Protein AF-A0A352DXT5-F1 (afdb_monomer_lite)

Sequence (113 aa):
ECGTHDAAYLAHEFLNDNWTALPFADVAAGFISAGLEYVGSLPLVNNLPIFWPGPHLFRFLPQGDRVAVETRCDMLVNQSFRWDVYAKQPRRLRDVTERLALTGGMGVRLAES

Secondary structure (DSSP, 8-state):
--SSS-HHHHHHHHS-TT-----HHHHHHHHHHTT-EEEEEESGGGG-GGGSS-GGGGGGSPSS-HHHHHHHHHHHHT----EEEEESS-----SHHHHHHHGGG----PPP-

Foldseek 3Di:
DPDPDDPVVCCVQPVDPPDDQDQQLRVQVVQVVVQKHWDAWPPPCRRPLCPADPNVCCVVADPDDPSSRVSVSCVVRVPDDIGTDIDHPDDDDDDPVSVVVVCPPPDDDDPDD

Radius of gyration: 17.63 Å; chains: 1; bounding box: 41×38×36 Å

Structure (mmCIF, N/CA/C/O backbone):
data_AF-A0A352DXT5-F1
#
_entry.id   AF-A0A352DXT5-F1
#
loop_
_atom_site.group_PDB
_atom_site.id
_atom_site.type_symbol
_atom_site.label_atom_id
_atom_site.label_alt_id
_atom_site.label_comp_id
_atom_site.label_asym_id
_atom_site.label_entity_id
_atom_site.label_seq_id
_atom_site.pdbx_PDB_ins_code
_atom_site.Cartn_x
_atom_site.Cartn_y
_atom_site.Cartn_z
_atom_site.occupancy
_atom_site.B_iso_or_equiv
_atom_site.auth_seq_id
_atom_site.auth_comp_id
_atom_site.auth_asym_id
_atom_site.auth_atom_id
_atom_site.pdbx_PDB_model_num
ATOM 1 N N . GLU A 1 1 ? 22.130 -0.877 -11.655 1.00 41.03 1 GLU A N 1
ATOM 2 C CA . GLU A 1 1 ? 22.718 -1.339 -10.383 1.00 41.03 1 GLU A CA 1
ATOM 3 C C . GLU A 1 1 ? 23.127 -2.799 -10.533 1.00 41.03 1 GLU A C 1
ATOM 5 O O . GLU A 1 1 ? 22.312 -3.688 -10.367 1.00 41.03 1 GLU A O 1
ATOM 10 N N . CYS A 1 2 ? 24.355 -3.068 -10.969 1.00 44.78 2 CYS A N 1
ATOM 11 C CA . CYS A 1 2 ? 24.868 -4.433 -11.085 1.00 44.78 2 CYS A CA 1
ATOM 12 C C . CYS A 1 2 ? 26.236 -4.435 -10.407 1.00 44.78 2 CYS A C 1
ATOM 14 O O . CYS A 1 2 ? 27.214 -4.006 -11.013 1.00 44.78 2 CYS A O 1
ATOM 16 N N . GLY A 1 3 ? 26.282 -4.803 -9.124 1.00 55.19 3 GLY A N 1
ATOM 17 C CA . GLY A 1 3 ? 27.557 -4.915 -8.408 1.00 55.19 3 GLY A CA 1
ATOM 18 C C . GLY A 1 3 ? 27.513 -5.050 -6.883 1.00 55.19 3 GLY A C 1
ATOM 19 O O . GLY A 1 3 ? 28.545 -5.363 -6.308 1.00 55.19 3 GLY A O 1
ATOM 20 N N . THR A 1 4 ? 26.379 -4.830 -6.210 1.00 70.12 4 THR A N 1
ATOM 21 C CA . THR A 1 4 ? 26.339 -4.720 -4.732 1.00 70.12 4 THR A CA 1
ATOM 22 C C . THR A 1 4 ? 25.527 -5.790 -4.001 1.00 70.12 4 THR A C 1
ATOM 24 O O . THR A 1 4 ? 25.460 -5.748 -2.777 1.00 70.12 4 THR A O 1
ATOM 27 N N . HIS A 1 5 ? 24.919 -6.746 -4.703 1.00 77.81 5 HIS A N 1
ATOM 28 C CA . HIS A 1 5 ? 24.091 -7.778 -4.073 1.00 77.81 5 HIS A CA 1
ATOM 29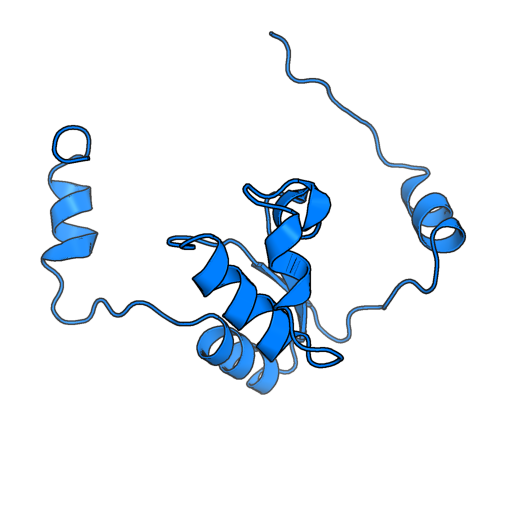 C C . HIS A 1 5 ? 24.855 -9.097 -3.929 1.00 77.81 5 HIS A C 1
ATOM 31 O O . HIS A 1 5 ? 25.572 -9.502 -4.843 1.00 77.81 5 HIS A O 1
ATOM 37 N N . ASP A 1 6 ? 24.690 -9.760 -2.783 1.00 87.75 6 ASP A N 1
ATOM 38 C CA . ASP A 1 6 ? 25.287 -11.069 -2.515 1.00 87.75 6 ASP A CA 1
ATOM 39 C C . ASP A 1 6 ? 24.741 -12.136 -3.479 1.00 87.75 6 ASP A C 1
ATOM 41 O O . ASP A 1 6 ? 23.574 -12.108 -3.883 1.00 87.75 6 ASP A O 1
ATOM 45 N N . ALA A 1 7 ? 25.582 -13.108 -3.820 1.00 86.75 7 ALA A N 1
ATOM 46 C CA . ALA A 1 7 ? 25.249 -14.211 -4.708 1.00 86.75 7 ALA A CA 1
ATOM 47 C C . ALA A 1 7 ? 24.041 -15.017 -4.204 1.00 86.75 7 ALA A C 1
ATOM 49 O O . ALA A 1 7 ? 23.232 -15.461 -5.017 1.00 86.75 7 ALA A O 1
ATOM 50 N N . ALA A 1 8 ? 23.874 -15.163 -2.884 1.00 85.44 8 ALA A N 1
ATOM 51 C CA . ALA A 1 8 ? 22.708 -15.832 -2.308 1.00 85.44 8 ALA A CA 1
ATOM 52 C C . ALA A 1 8 ? 21.396 -15.078 -2.596 1.00 85.44 8 ALA A C 1
ATOM 54 O O . ALA A 1 8 ? 20.392 -15.701 -2.940 1.00 85.44 8 ALA A O 1
ATOM 55 N N . TYR A 1 9 ? 21.410 -13.742 -2.517 1.00 82.31 9 TYR A N 1
ATOM 56 C CA . TYR A 1 9 ? 20.252 -12.909 -2.855 1.00 82.31 9 TYR A CA 1
ATOM 57 C C . TYR A 1 9 ? 19.938 -12.979 -4.351 1.00 82.31 9 TYR A C 1
ATOM 59 O O . TYR A 1 9 ? 18.789 -13.177 -4.736 1.00 82.31 9 TYR A O 1
ATOM 67 N N . LEU A 1 10 ? 20.968 -12.900 -5.199 1.00 84.62 10 LEU A N 1
ATOM 68 C CA . LEU A 1 10 ? 20.792 -13.021 -6.646 1.00 84.62 10 LEU A CA 1
ATOM 69 C C . LEU A 1 10 ? 20.234 -14.393 -7.044 1.00 84.62 10 LEU A C 1
ATOM 71 O O . LEU A 1 10 ? 19.373 -14.467 -7.914 1.00 84.62 10 LEU A O 1
ATOM 75 N N . ALA A 1 11 ? 20.679 -15.472 -6.397 1.00 84.50 11 ALA A N 1
ATOM 76 C CA . ALA A 1 11 ? 20.116 -16.796 -6.625 1.00 84.50 11 ALA A CA 1
ATOM 77 C C . ALA A 1 11 ? 18.651 -16.885 -6.168 1.00 84.50 11 ALA A C 1
ATOM 79 O O . ALA A 1 11 ? 17.824 -17.445 -6.885 1.00 84.50 11 ALA A O 1
ATOM 80 N N . HIS A 1 12 ? 18.316 -16.301 -5.012 1.00 78.06 12 HIS A N 1
ATOM 81 C CA . HIS A 1 12 ? 16.941 -16.264 -4.515 1.00 78.06 12 HIS A CA 1
ATOM 82 C C . HIS A 1 12 ? 15.991 -15.495 -5.447 1.00 78.06 12 HIS A C 1
ATOM 84 O O . HIS A 1 12 ? 14.873 -15.954 -5.673 1.00 78.06 12 HIS A O 1
ATOM 90 N N . GLU A 1 13 ? 16.432 -14.368 -6.007 1.00 76.81 13 GLU A N 1
ATOM 91 C CA . GLU A 1 13 ? 15.584 -13.549 -6.883 1.00 76.81 13 GLU A CA 1
ATOM 92 C C . GLU A 1 13 ? 15.538 -14.044 -8.331 1.00 76.81 13 GLU A C 1
ATOM 94 O O . GLU A 1 13 ? 14.481 -14.027 -8.954 1.00 76.81 13 GLU A O 1
ATOM 99 N N . PHE A 1 14 ? 16.666 -14.493 -8.892 1.00 79.81 14 PHE A N 1
ATOM 100 C CA . PHE A 1 14 ? 16.779 -14.723 -10.339 1.00 79.81 14 PHE A CA 1
ATOM 101 C C . PHE A 1 14 ? 16.940 -16.190 -10.750 1.00 79.81 14 PHE A C 1
ATOM 103 O O . PHE A 1 14 ? 16.844 -16.483 -11.940 1.00 79.81 14 PHE A O 1
ATOM 110 N N . LEU A 1 15 ? 17.201 -17.113 -9.815 1.00 81.12 15 LEU A N 1
ATOM 111 C CA . LEU A 1 15 ? 17.460 -18.531 -10.120 1.00 81.12 15 LEU A CA 1
ATOM 112 C C . LEU A 1 15 ? 16.402 -19.486 -9.538 1.00 81.12 15 LEU A C 1
ATOM 114 O O . LEU A 1 15 ? 16.638 -20.691 -9.472 1.00 81.12 15 LEU A O 1
ATOM 118 N N . ASN A 1 16 ? 15.238 -18.967 -9.135 1.00 77.69 16 ASN A N 1
ATOM 119 C CA . ASN A 1 16 ? 14.093 -19.768 -8.702 1.00 77.69 16 ASN A CA 1
ATOM 120 C C . ASN A 1 16 ? 13.030 -19.857 -9.809 1.00 77.69 16 ASN A C 1
ATOM 122 O O . ASN A 1 16 ? 12.500 -18.836 -10.238 1.00 77.69 16 ASN A O 1
ATOM 126 N N . ASP A 1 17 ? 12.645 -21.081 -10.190 1.00 77.75 17 ASP A N 1
ATOM 127 C CA . ASP A 1 17 ? 11.643 -21.355 -11.242 1.00 77.75 17 ASP A CA 1
ATOM 128 C C . ASP A 1 17 ? 10.250 -20.763 -10.960 1.00 77.75 17 ASP A C 1
ATOM 130 O O . ASP A 1 17 ? 9.456 -20.574 -11.877 1.00 77.75 17 ASP A O 1
ATOM 134 N N . ASN A 1 18 ? 9.937 -20.480 -9.693 1.00 75.88 18 ASN A N 1
ATOM 135 C CA . ASN A 1 18 ? 8.601 -20.074 -9.251 1.00 75.88 18 ASN A CA 1
ATOM 136 C C . ASN A 1 18 ? 8.549 -18.649 -8.689 1.00 75.88 18 ASN A C 1
ATOM 138 O O . ASN A 1 18 ? 7.578 -18.296 -8.017 1.00 75.88 18 ASN A O 1
ATOM 142 N N . TRP A 1 19 ? 9.580 -17.828 -8.910 1.00 74.50 19 TRP A 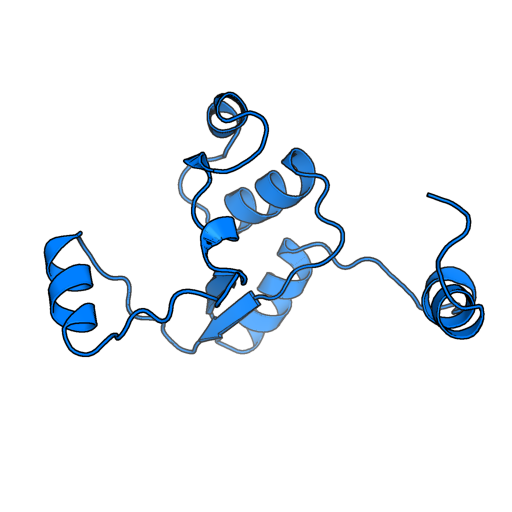N 1
ATOM 143 C CA . TRP A 1 19 ? 9.484 -16.427 -8.515 1.00 74.50 19 TRP A CA 1
ATOM 144 C C . TRP A 1 19 ? 8.559 -15.680 -9.479 1.00 74.50 19 TRP A C 1
ATOM 146 O O . TRP A 1 19 ? 8.725 -15.723 -10.696 1.00 74.50 19 TRP A O 1
ATOM 156 N N . THR A 1 20 ? 7.542 -15.014 -8.942 1.00 79.38 20 THR A N 1
ATOM 157 C CA . THR A 1 20 ? 6.619 -14.185 -9.721 1.00 79.38 20 THR A CA 1
ATOM 158 C C . THR A 1 20 ? 6.382 -12.892 -8.963 1.00 79.38 20 THR A C 1
ATOM 160 O O . THR A 1 20 ? 5.973 -12.918 -7.803 1.00 79.38 20 THR A O 1
ATOM 163 N N . ALA A 1 21 ? 6.622 -11.759 -9.623 1.00 83.31 21 ALA A N 1
ATOM 164 C CA . ALA A 1 21 ? 6.237 -10.462 -9.092 1.00 83.31 21 ALA A CA 1
ATOM 165 C C . ALA A 1 21 ? 4.712 -10.424 -8.919 1.00 83.31 21 ALA A C 1
ATOM 167 O O . ALA A 1 21 ? 3.976 -10.666 -9.874 1.00 83.31 21 ALA A O 1
ATOM 168 N N . LEU A 1 22 ? 4.245 -10.130 -7.706 1.00 89.81 22 LEU A N 1
ATOM 169 C CA . LEU A 1 22 ? 2.821 -10.060 -7.393 1.00 89.81 22 LEU A CA 1
ATOM 170 C C . LEU A 1 22 ? 2.343 -8.604 -7.479 1.00 89.81 22 LEU A C 1
ATOM 172 O O . LEU A 1 22 ? 2.769 -7.783 -6.662 1.00 89.81 22 LEU A O 1
ATOM 176 N N . PRO A 1 23 ? 1.455 -8.258 -8.429 1.00 93.31 23 PRO A N 1
ATOM 177 C CA . PRO A 1 23 ? 0.820 -6.949 -8.461 1.00 93.31 23 PRO A CA 1
ATOM 178 C C . PRO A 1 23 ? 0.017 -6.701 -7.183 1.00 93.31 23 PRO A C 1
ATOM 180 O O . PRO A 1 23 ? -0.629 -7.612 -6.657 1.00 93.31 23 PRO A O 1
ATOM 183 N N . PHE A 1 24 ? -0.027 -5.448 -6.725 1.00 95.69 24 PHE A N 1
ATOM 184 C CA . PHE A 1 24 ? -0.807 -5.083 -5.541 1.00 95.69 24 PHE A CA 1
ATOM 185 C C . PHE A 1 24 ? -2.266 -5.551 -5.614 1.00 95.69 24 PHE A C 1
ATOM 187 O O . PHE A 1 24 ? -2.792 -6.053 -4.625 1.00 95.69 24 PHE A O 1
ATOM 194 N N . ALA A 1 25 ? -2.914 -5.423 -6.777 1.00 95.75 25 ALA A N 1
ATOM 195 C CA . ALA A 1 25 ? -4.305 -5.831 -6.957 1.00 95.75 25 ALA A CA 1
ATOM 196 C C . ALA A 1 25 ? -4.544 -7.312 -6.617 1.00 95.75 25 ALA A C 1
ATOM 198 O O . ALA A 1 25 ? -5.539 -7.631 -5.967 1.00 95.75 25 ALA A O 1
ATOM 199 N N . ASP A 1 26 ? -3.619 -8.196 -6.995 1.00 96.19 26 ASP A N 1
ATOM 200 C CA . ASP A 1 26 ? -3.745 -9.638 -6.769 1.00 96.19 26 ASP A CA 1
ATOM 201 C C . ASP A 1 26 ? -3.524 -9.983 -5.293 1.00 96.19 26 ASP A C 1
ATOM 203 O O . ASP A 1 26 ? -4.283 -10.755 -4.699 1.00 96.19 26 ASP A O 1
ATOM 207 N N . VAL A 1 27 ? -2.535 -9.340 -4.663 1.00 95.69 27 VAL A N 1
ATOM 208 C CA . VAL A 1 27 ? -2.285 -9.471 -3.221 1.00 95.69 27 VAL A CA 1
ATOM 209 C C . VAL A 1 27 ? -3.496 -8.974 -2.427 1.00 95.69 27 VAL A C 1
ATOM 211 O O . VAL A 1 27 ? -4.004 -9.682 -1.554 1.00 95.69 27 VAL A O 1
ATOM 214 N N . ALA A 1 28 ? -4.005 -7.787 -2.763 1.00 96.88 28 ALA A N 1
ATOM 215 C CA . ALA A 1 28 ? -5.170 -7.195 -2.120 1.00 96.88 28 ALA A CA 1
ATOM 216 C C . ALA A 1 28 ? -6.415 -8.078 -2.285 1.00 96.88 28 ALA A C 1
ATOM 218 O O . ALA A 1 28 ? -7.135 -8.287 -1.310 1.00 96.88 28 ALA A O 1
ATOM 219 N N . ALA A 1 29 ? -6.647 -8.651 -3.471 1.00 96.81 29 ALA A N 1
ATOM 220 C CA . ALA A 1 29 ? -7.748 -9.584 -3.707 1.00 96.81 29 ALA A CA 1
ATOM 221 C C . ALA A 1 29 ? -7.662 -10.826 -2.802 1.00 96.81 29 ALA A C 1
ATOM 223 O O . ALA A 1 29 ? -8.672 -11.235 -2.218 1.00 96.81 29 ALA A O 1
ATOM 224 N N . GLY A 1 30 ? -6.459 -11.379 -2.615 1.00 97.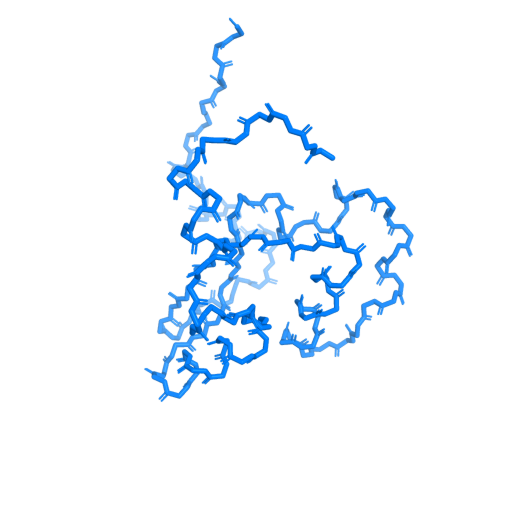06 30 GLY A N 1
ATOM 225 C CA . GLY A 1 30 ? -6.209 -12.475 -1.678 1.00 97.06 30 GLY A CA 1
ATOM 226 C C . GLY A 1 30 ? -6.605 -12.118 -0.241 1.00 97.06 30 GLY A C 1
ATOM 227 O O . GLY A 1 30 ? -7.378 -12.843 0.389 1.00 97.06 30 GLY A O 1
ATOM 228 N N . PHE A 1 31 ? -6.161 -10.965 0.263 1.00 97.25 31 PHE A N 1
ATOM 229 C CA . PHE A 1 31 ? -6.511 -10.508 1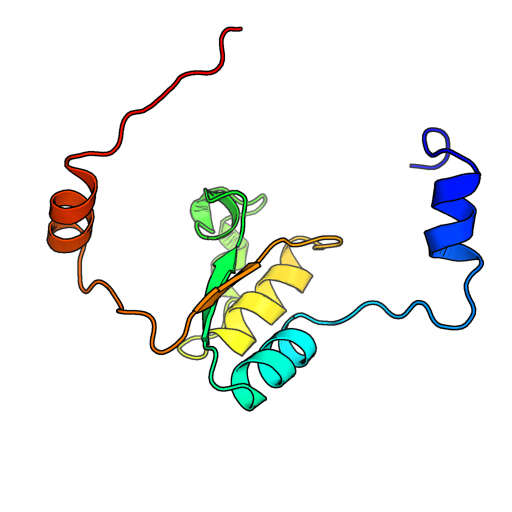.615 1.00 97.25 31 PHE A CA 1
ATOM 230 C C . PHE A 1 31 ? -8.001 -10.161 1.772 1.00 97.25 31 PHE A C 1
ATOM 232 O O . PHE A 1 31 ? -8.601 -10.507 2.793 1.00 97.25 31 PHE A O 1
ATOM 239 N N . ILE A 1 32 ? -8.626 -9.570 0.750 1.00 96.19 32 ILE A N 1
ATOM 240 C CA . ILE A 1 32 ? -10.072 -9.301 0.725 1.00 96.19 32 ILE A CA 1
ATOM 241 C C . ILE A 1 32 ? -10.862 -10.604 0.839 1.00 96.19 32 ILE A C 1
ATOM 243 O O . ILE A 1 32 ? -11.814 -10.675 1.618 1.00 96.19 32 ILE A O 1
ATOM 247 N N . SER A 1 33 ? -10.441 -11.660 0.134 1.00 97.38 33 SER A N 1
ATOM 248 C CA . SER A 1 33 ? -11.083 -12.978 0.234 1.00 97.38 33 SER A CA 1
ATOM 249 C C . SER A 1 33 ? -11.008 -13.577 1.647 1.00 97.38 33 SER A C 1
ATOM 251 O O . SER A 1 33 ? -11.897 -14.324 2.052 1.00 97.38 33 SER A O 1
ATOM 253 N N . ALA A 1 34 ? -9.998 -13.183 2.431 1.00 97.44 34 ALA A N 1
ATOM 254 C CA . ALA A 1 34 ? -9.836 -13.548 3.836 1.00 97.44 34 ALA A CA 1
ATOM 255 C C . ALA A 1 34 ? -10.561 -12.594 4.816 1.00 97.44 34 ALA A C 1
ATOM 257 O O . ALA A 1 34 ? -10.430 -12.741 6.034 1.00 97.44 34 ALA A O 1
ATOM 258 N N . GLY A 1 35 ? -11.333 -11.620 4.319 1.00 96.94 35 GLY A N 1
ATOM 259 C CA . GLY A 1 35 ? -12.074 -10.653 5.137 1.00 96.94 35 GLY A CA 1
ATOM 260 C C . GLY A 1 35 ? -11.213 -9.527 5.717 1.00 96.94 35 GLY A C 1
ATOM 261 O O . GLY A 1 35 ? -11.574 -8.939 6.742 1.00 96.94 35 GLY A O 1
ATOM 262 N N . LEU A 1 36 ? -10.071 -9.249 5.090 1.00 97.69 36 LEU A N 1
ATOM 263 C CA . LEU A 1 36 ? -9.163 -8.172 5.461 1.00 97.69 36 LEU A CA 1
ATOM 264 C C . LEU A 1 36 ? -9.206 -7.056 4.416 1.00 97.69 36 LEU A C 1
ATOM 266 O O . LEU A 1 36 ? -9.297 -7.299 3.218 1.00 97.69 36 LEU A O 1
ATOM 270 N N . GLU A 1 37 ? -9.107 -5.817 4.877 1.00 95.62 37 GLU A N 1
ATOM 271 C CA . GLU A 1 37 ? -9.084 -4.636 4.021 1.00 95.62 37 GLU A CA 1
ATOM 272 C C . GLU A 1 37 ? -7.738 -3.924 4.144 1.00 95.62 37 GLU A C 1
ATOM 274 O O . GLU A 1 37 ? -7.130 -3.876 5.218 1.00 95.62 37 GLU A O 1
ATOM 279 N N . TYR A 1 38 ? -7.286 -3.353 3.029 1.00 95.25 38 TYR A N 1
ATOM 280 C CA . TYR A 1 38 ? -6.057 -2.574 2.971 1.00 95.25 38 TYR A CA 1
ATOM 281 C C . TYR A 1 38 ? -6.185 -1.270 3.773 1.00 95.25 38 TYR A C 1
ATOM 283 O O . TYR A 1 38 ? -7.117 -0.485 3.570 1.00 95.25 38 TYR A O 1
ATOM 291 N N . VAL A 1 39 ? -5.227 -1.028 4.670 1.00 94.75 39 VAL A N 1
ATOM 292 C CA . VAL A 1 39 ? -5.168 0.164 5.532 1.00 94.75 39 VAL A CA 1
ATOM 293 C C . VAL A 1 39 ? -4.198 1.203 4.971 1.00 94.75 39 VAL A C 1
ATOM 295 O O . VAL A 1 39 ? -4.493 2.400 4.997 1.00 94.75 39 VAL A O 1
ATOM 298 N N . GLY A 1 40 ? -3.052 0.752 4.466 1.00 93.56 40 GLY A N 1
ATOM 299 C CA . GLY A 1 40 ? -1.976 1.606 3.974 1.00 93.56 40 GLY A CA 1
ATOM 300 C C . GLY A 1 40 ? -0.640 0.871 3.902 1.00 93.56 40 GLY A C 1
ATOM 301 O O . GLY A 1 40 ? -0.529 -0.271 4.349 1.00 93.56 40 GLY A O 1
ATOM 302 N N . SER A 1 41 ? 0.380 1.553 3.391 1.00 94.25 41 SER A N 1
ATOM 303 C CA . SER A 1 41 ? 1.740 1.022 3.264 1.00 94.25 41 SER A CA 1
ATOM 304 C C . SER A 1 41 ? 2.698 1.564 4.320 1.00 94.25 41 SER A C 1
ATOM 306 O O . SER A 1 41 ? 2.486 2.619 4.919 1.00 94.25 41 SER A O 1
ATOM 308 N N . LEU A 1 42 ? 3.806 0.862 4.512 1.00 93.56 42 LEU A N 1
ATOM 309 C CA . LEU A 1 42 ? 4.982 1.329 5.225 1.00 93.56 42 LEU A CA 1
ATOM 310 C C . LEU A 1 42 ? 6.149 1.542 4.240 1.00 93.56 42 LEU A C 1
ATOM 312 O O . LEU A 1 42 ? 6.257 0.804 3.259 1.00 93.56 42 LEU A O 1
ATOM 316 N N . PRO A 1 43 ? 7.045 2.509 4.516 1.00 90.81 43 PRO A N 1
ATOM 317 C CA . PRO A 1 43 ? 6.935 3.529 5.566 1.00 90.81 43 PRO A CA 1
ATOM 318 C C . PRO A 1 43 ? 5.756 4.492 5.337 1.00 90.81 43 PRO A C 1
ATOM 320 O O . PRO A 1 43 ? 5.233 4.599 4.234 1.00 90.81 43 PRO A O 1
ATOM 323 N N . LEU A 1 44 ? 5.336 5.214 6.387 1.00 87.56 44 LEU A N 1
ATOM 324 C CA . LEU A 1 44 ? 4.119 6.046 6.373 1.00 87.56 44 LEU A CA 1
ATOM 325 C C . LEU A 1 44 ? 4.062 7.040 5.195 1.00 87.56 44 LEU A C 1
ATOM 327 O O . LEU A 1 44 ? 2.978 7.302 4.673 1.00 87.56 44 LEU A O 1
ATOM 331 N N . VAL A 1 45 ? 5.220 7.549 4.755 1.00 87.31 45 VAL A N 1
ATOM 332 C CA . VAL A 1 45 ? 5.366 8.461 3.606 1.00 87.31 45 VAL A CA 1
ATOM 333 C C . VAL A 1 45 ? 4.802 7.886 2.300 1.00 87.31 45 VAL A C 1
ATOM 335 O O . VAL A 1 45 ? 4.303 8.641 1.468 1.00 87.31 45 VAL A O 1
ATOM 338 N N . ASN A 1 46 ? 4.753 6.560 2.154 1.00 88.75 46 ASN A N 1
ATOM 339 C CA . ASN A 1 46 ? 4.167 5.898 0.988 1.00 88.75 46 ASN A CA 1
ATOM 340 C C . ASN A 1 46 ? 2.650 6.111 0.886 1.00 88.75 46 ASN A C 1
ATOM 342 O O . ASN A 1 46 ? 2.081 5.887 -0.166 1.00 88.75 46 ASN A O 1
ATOM 346 N N . ASN A 1 47 ? 1.975 6.585 1.937 1.00 88.31 47 ASN A N 1
ATOM 347 C CA . ASN A 1 47 ? 0.542 6.912 1.885 1.00 88.31 47 ASN A CA 1
ATOM 348 C C . ASN A 1 47 ? 0.272 8.385 1.579 1.00 88.31 47 ASN A C 1
ATOM 350 O O . ASN A 1 47 ? -0.884 8.813 1.595 1.00 88.31 47 ASN A O 1
ATOM 354 N N . LEU A 1 48 ? 1.324 9.184 1.395 1.00 86.62 48 LEU A N 1
ATOM 355 C CA . LEU A 1 48 ? 1.250 10.630 1.258 1.00 86.62 48 LEU A CA 1
ATOM 356 C C . LEU A 1 48 ? 1.832 11.011 -0.099 1.00 86.62 48 LEU A C 1
ATOM 358 O O . LEU A 1 48 ? 3.014 11.356 -0.177 1.00 86.62 48 LEU A O 1
ATOM 362 N N . PRO A 1 49 ? 1.003 10.979 -1.162 1.00 79.56 49 PRO A N 1
ATOM 363 C CA . PRO A 1 49 ? 1.500 11.125 -2.515 1.00 79.56 49 PRO A CA 1
ATOM 364 C C . PRO A 1 49 ? 2.315 12.405 -2.684 1.00 79.56 49 PRO A C 1
ATOM 366 O O . PRO A 1 49 ? 3.369 12.348 -3.285 1.00 79.56 49 PRO A O 1
ATOM 369 N N . ILE A 1 50 ? 1.941 13.520 -2.042 1.00 81.94 50 ILE A N 1
ATOM 370 C CA . ILE A 1 50 ? 2.657 14.813 -2.088 1.00 81.94 50 ILE A CA 1
ATOM 371 C C . ILE A 1 50 ? 4.188 14.745 -1.905 1.00 81.94 50 ILE A C 1
ATOM 373 O O . ILE A 1 50 ? 4.885 15.631 -2.394 1.00 81.94 50 ILE A O 1
ATOM 377 N N . PHE A 1 51 ? 4.714 13.718 -1.233 1.00 83.75 51 PHE A N 1
ATOM 378 C CA . PHE A 1 51 ? 6.151 13.528 -1.021 1.00 83.75 51 PHE A CA 1
ATOM 379 C C . PHE A 1 51 ? 6.850 12.684 -2.096 1.00 83.75 51 PHE A C 1
ATOM 381 O O . PHE A 1 51 ? 8.054 12.455 -2.005 1.00 83.75 51 PHE A O 1
ATOM 388 N N . TRP A 1 52 ? 6.129 12.205 -3.105 1.00 83.81 52 TRP A N 1
ATOM 389 C CA . TRP A 1 52 ? 6.689 11.369 -4.159 1.00 83.81 52 TRP A CA 1
ATOM 390 C C . TRP A 1 52 ? 7.450 12.199 -5.195 1.00 83.81 52 TRP A C 1
ATOM 392 O O . TRP A 1 52 ? 7.075 13.345 -5.478 1.00 83.81 52 TRP A O 1
ATOM 402 N N . PRO A 1 53 ? 8.483 11.616 -5.828 1.00 76.88 53 PRO A N 1
ATOM 403 C CA . PRO A 1 53 ? 9.080 12.193 -7.021 1.00 76.88 53 PRO A CA 1
ATOM 404 C C . PRO A 1 53 ? 7.999 12.408 -8.091 1.00 76.88 53 PRO A C 1
ATOM 406 O O . PRO A 1 53 ? 7.277 11.490 -8.462 1.00 76.88 53 PRO A O 1
ATOM 409 N N . GLY A 1 54 ? 7.864 13.642 -8.575 1.00 82.88 54 GLY A N 1
ATOM 410 C CA . GLY A 1 54 ? 6.827 14.011 -9.542 1.00 82.88 54 GLY A CA 1
ATOM 411 C C . GLY A 1 54 ? 5.419 14.187 -8.950 1.00 82.88 54 GLY A C 1
ATOM 412 O O . GLY A 1 54 ? 4.497 13.492 -9.367 1.00 82.88 54 GLY A O 1
ATOM 413 N N . PRO A 1 55 ? 5.178 15.196 -8.090 1.00 78.44 55 PRO A N 1
ATOM 414 C CA . PRO A 1 55 ? 3.848 15.478 -7.538 1.00 78.44 55 PRO A CA 1
ATOM 415 C C . PRO A 1 55 ? 2.744 15.714 -8.581 1.00 78.44 55 PRO A C 1
ATOM 417 O O . PRO A 1 55 ? 1.557 15.525 -8.334 1.00 78.44 55 PRO A O 1
ATOM 420 N N . HIS A 1 56 ? 3.121 16.123 -9.790 1.00 83.56 56 HIS A N 1
ATOM 421 C CA . HIS A 1 56 ? 2.192 16.288 -10.903 1.00 83.56 56 HIS A CA 1
ATOM 422 C C . HIS A 1 56 ? 1.546 14.965 -11.344 1.00 83.56 56 HIS A C 1
ATOM 424 O O . HIS A 1 56 ? 0.496 14.997 -11.985 1.00 83.56 56 HIS A O 1
ATOM 430 N N . LEU A 1 57 ? 2.131 13.813 -10.996 1.00 84.00 57 LEU A N 1
ATOM 431 C CA . LEU A 1 57 ? 1.630 12.496 -11.373 1.00 84.00 57 LEU A CA 1
ATOM 432 C C . LEU A 1 57 ? 0.307 12.139 -10.677 1.00 84.00 57 LEU A C 1
ATOM 434 O O . LEU A 1 57 ? -0.441 11.320 -11.210 1.00 84.00 57 LEU A O 1
ATOM 438 N N . PHE A 1 58 ? -0.069 12.802 -9.571 1.00 81.81 58 PHE A N 1
ATOM 439 C CA . PHE A 1 58 ? -1.353 12.525 -8.896 1.00 81.81 58 PHE A CA 1
ATOM 440 C C . PHE A 1 58 ? -2.567 12.792 -9.767 1.00 81.81 58 PHE A C 1
ATOM 442 O O . PHE A 1 58 ? -3.610 12.176 -9.566 1.00 81.81 58 PHE A O 1
ATOM 449 N N . ARG A 1 59 ? -2.437 13.661 -10.775 1.00 86.75 59 ARG A N 1
ATOM 450 C CA . ARG A 1 59 ? -3.510 13.900 -11.749 1.00 86.75 59 ARG A CA 1
ATOM 451 C C . ARG A 1 59 ? -3.891 12.644 -12.532 1.00 86.75 59 ARG A C 1
ATOM 453 O O . ARG A 1 59 ? -4.964 12.603 -13.122 1.00 86.75 59 ARG A O 1
ATOM 460 N N . PHE A 1 60 ? -2.993 11.662 -12.581 1.00 87.81 60 PHE A N 1
ATOM 461 C CA . PHE A 1 60 ? -3.234 10.390 -13.234 1.00 87.81 60 PHE A CA 1
ATOM 462 C C . PHE A 1 60 ? -3.851 9.370 -12.288 1.00 87.81 60 PHE A C 1
ATOM 464 O O . PHE A 1 60 ? -4.217 8.315 -12.776 1.00 87.81 60 PHE A O 1
ATOM 471 N N . LEU A 1 61 ? -4.010 9.623 -10.986 1.00 88.62 61 LEU A N 1
ATOM 472 C CA . LEU A 1 61 ? -4.647 8.654 -10.093 1.00 88.62 61 LEU A CA 1
ATOM 473 C C . LEU A 1 61 ? -6.154 8.541 -10.383 1.00 88.62 61 LEU A C 1
ATOM 475 O O . LEU A 1 61 ? -6.812 9.557 -10.622 1.00 88.62 61 LEU A O 1
ATOM 479 N N . PRO A 1 62 ? -6.721 7.319 -10.394 1.00 90.06 62 PRO A N 1
ATOM 480 C CA . PRO A 1 62 ? -8.162 7.138 -10.511 1.00 90.06 62 PRO A CA 1
ATOM 481 C C . PRO A 1 62 ? -8.872 7.686 -9.265 1.00 90.06 62 PRO A C 1
ATOM 483 O O . PRO A 1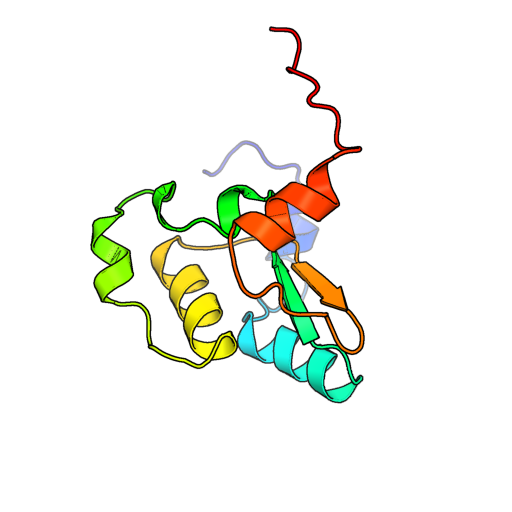 62 ? -8.263 7.880 -8.214 1.00 90.06 62 PRO A O 1
ATOM 486 N N . GLN A 1 63 ? -10.178 7.927 -9.372 1.00 86.94 63 GLN A N 1
ATOM 487 C CA . GLN A 1 63 ? -10.990 8.325 -8.224 1.00 86.94 63 GLN A CA 1
ATOM 488 C C . GLN A 1 63 ? -11.712 7.126 -7.603 1.00 86.94 63 GLN A C 1
ATOM 490 O O . GLN A 1 63 ? -12.145 6.212 -8.301 1.00 86.94 63 GLN A O 1
ATOM 495 N N . GLY A 1 64 ? -11.890 7.171 -6.282 1.00 85.12 64 GLY A N 1
ATOM 496 C CA . GLY A 1 64 ? -12.747 6.250 -5.536 1.00 85.12 64 GLY A CA 1
ATOM 497 C C . GLY A 1 64 ? -12.064 4.950 -5.121 1.00 85.12 64 GLY A C 1
ATOM 498 O O . GLY A 1 64 ? -11.810 4.756 -3.932 1.00 85.12 64 GLY A O 1
ATOM 499 N N . ASP A 1 65 ? -11.804 4.056 -6.076 1.00 89.50 65 ASP A N 1
ATOM 500 C CA . ASP A 1 65 ? -11.316 2.709 -5.769 1.00 89.50 65 ASP A CA 1
ATOM 501 C C . ASP A 1 65 ? -9.864 2.725 -5.279 1.00 89.50 65 ASP A C 1
ATOM 503 O O . ASP A 1 65 ? -8.930 3.026 -6.025 1.00 89.50 65 ASP A O 1
ATOM 507 N N . ARG A 1 66 ? -9.681 2.352 -4.008 1.00 88.75 66 ARG A N 1
ATOM 508 C CA . ARG A 1 66 ? -8.365 2.270 -3.375 1.00 88.75 66 ARG A CA 1
ATOM 509 C C . ARG A 1 66 ? -7.476 1.256 -4.095 1.00 88.75 66 ARG A C 1
ATOM 511 O O . ARG A 1 66 ? -6.286 1.518 -4.216 1.00 88.75 66 ARG A O 1
ATOM 518 N N . VAL A 1 67 ? -8.030 0.155 -4.612 1.00 93.44 67 VAL A N 1
ATOM 519 C CA . VAL A 1 67 ? -7.224 -0.865 -5.294 1.00 93.44 67 VAL A CA 1
ATOM 520 C C . VAL A 1 67 ? -6.653 -0.335 -6.601 1.00 93.44 67 VAL A C 1
ATOM 522 O O . VAL A 1 67 ? -5.444 -0.427 -6.832 1.00 93.44 67 VAL A O 1
ATOM 525 N N . ALA A 1 68 ? -7.490 0.303 -7.417 1.00 93.56 68 ALA A N 1
ATOM 526 C CA . ALA A 1 68 ? -7.044 0.969 -8.634 1.00 93.56 68 ALA A CA 1
ATOM 527 C C . ALA A 1 68 ? -6.039 2.103 -8.363 1.00 93.56 68 ALA A C 1
ATOM 529 O O . ALA A 1 68 ? -5.101 2.279 -9.144 1.00 93.56 68 ALA A O 1
ATOM 530 N N . VAL A 1 69 ? -6.221 2.869 -7.278 1.00 92.50 69 VAL A N 1
ATOM 531 C CA . VAL A 1 69 ? -5.275 3.925 -6.882 1.00 92.50 69 VAL A CA 1
ATOM 532 C C . VAL A 1 69 ? -3.905 3.324 -6.604 1.00 92.50 69 VAL A C 1
ATOM 534 O O . VAL A 1 69 ? -2.962 3.666 -7.307 1.00 92.50 69 VAL A O 1
ATOM 537 N N . GLU A 1 70 ? -3.797 2.404 -5.648 1.00 93.12 70 GLU A N 1
ATOM 538 C CA . GLU A 1 70 ? -2.512 1.832 -5.218 1.00 93.12 70 GLU A CA 1
ATOM 539 C C . GLU A 1 70 ? -1.821 1.057 -6.352 1.00 93.12 70 GLU A C 1
ATOM 541 O O . GLU A 1 70 ? -0.618 1.196 -6.548 1.00 93.12 70 GLU A O 1
ATOM 546 N N . THR A 1 71 ? -2.585 0.339 -7.184 1.00 93.56 71 THR A N 1
ATOM 547 C CA . THR A 1 71 ? -2.038 -0.337 -8.376 1.00 93.56 71 THR A CA 1
ATOM 548 C C . THR A 1 71 ? -1.425 0.661 -9.360 1.00 93.56 71 THR A C 1
ATOM 550 O O . THR A 1 71 ? -0.376 0.403 -9.948 1.00 93.56 71 THR A O 1
ATOM 553 N N . ARG A 1 72 ? -2.055 1.830 -9.552 1.00 92.25 72 ARG A N 1
ATOM 554 C CA . ARG A 1 72 ? -1.491 2.881 -10.408 1.00 92.25 72 ARG A CA 1
ATOM 555 C C . ARG A 1 72 ? -0.291 3.557 -9.757 1.00 92.25 72 ARG A C 1
ATOM 557 O O . ARG A 1 72 ? 0.644 3.916 -10.466 1.00 92.25 72 ARG A O 1
ATOM 564 N N . CYS A 1 73 ? -0.313 3.729 -8.440 1.00 90.31 73 CYS A N 1
ATOM 565 C CA . CYS A 1 73 ? 0.816 4.259 -7.689 1.00 90.31 73 CYS A CA 1
ATOM 566 C C . CYS A 1 73 ? 2.063 3.402 -7.908 1.00 90.31 73 CYS A C 1
ATOM 568 O O . CYS A 1 73 ? 3.092 3.959 -8.280 1.00 90.31 73 CYS A O 1
ATOM 570 N N . ASP A 1 74 ? 1.938 2.075 -7.808 1.00 90.75 74 ASP A N 1
ATOM 571 C CA . ASP A 1 74 ? 3.052 1.143 -8.024 1.00 90.75 74 ASP A CA 1
ATOM 572 C C . ASP A 1 74 ? 3.695 1.315 -9.407 1.00 90.75 74 ASP A C 1
ATOM 574 O O . ASP A 1 74 ? 4.920 1.331 -9.531 1.00 90.75 74 ASP A O 1
ATOM 578 N N . MET A 1 75 ? 2.882 1.543 -10.443 1.00 89.50 75 MET A N 1
ATOM 579 C CA . MET A 1 75 ? 3.380 1.819 -11.794 1.00 89.50 75 MET A CA 1
ATOM 580 C C . MET A 1 75 ? 4.078 3.182 -11.901 1.00 89.50 75 MET A C 1
ATOM 582 O O . MET A 1 75 ? 5.092 3.302 -12.585 1.00 89.50 75 MET A O 1
ATOM 586 N N . LEU A 1 76 ? 3.539 4.220 -11.253 1.00 88.56 76 LEU A N 1
ATOM 587 C CA . LEU A 1 76 ? 4.059 5.590 -11.348 1.00 88.56 76 LEU A CA 1
ATOM 588 C C . LEU A 1 76 ? 5.403 5.771 -10.638 1.00 88.56 76 LEU A C 1
ATOM 590 O O . LEU A 1 76 ? 6.219 6.569 -11.097 1.00 88.56 76 LEU A O 1
ATOM 594 N N . VAL A 1 77 ? 5.627 5.057 -9.533 1.00 86.31 77 VAL A N 1
ATOM 595 C CA . VAL A 1 77 ? 6.865 5.161 -8.740 1.00 86.31 77 VAL A CA 1
ATOM 596 C C . VAL A 1 77 ? 7.847 4.019 -9.003 1.00 86.31 77 VAL A C 1
ATOM 598 O O . VAL A 1 77 ? 8.901 3.977 -8.374 1.00 86.31 77 VAL A O 1
ATOM 601 N N . ASN A 1 78 ? 7.526 3.123 -9.947 1.00 89.19 78 ASN A N 1
ATOM 602 C CA . ASN A 1 78 ? 8.291 1.909 -10.238 1.00 89.19 78 ASN A CA 1
ATOM 603 C C . ASN A 1 78 ? 8.543 1.080 -8.964 1.00 89.19 78 ASN A C 1
ATOM 605 O O . ASN A 1 78 ? 9.683 0.794 -8.593 1.00 89.19 78 ASN A O 1
ATOM 609 N N . GLN A 1 79 ? 7.459 0.757 -8.258 1.00 89.62 79 GLN A N 1
ATOM 610 C CA . GLN A 1 79 ? 7.508 0.086 -6.965 1.00 89.62 79 GLN A CA 1
ATOM 611 C C . GLN A 1 79 ? 7.968 -1.369 -7.109 1.00 89.62 79 GLN A C 1
ATOM 613 O O . GLN A 1 79 ? 7.241 -2.200 -7.649 1.00 89.62 79 GLN A O 1
ATOM 618 N N . SER A 1 80 ? 9.143 -1.690 -6.563 1.00 88.44 80 SER A N 1
ATOM 619 C CA . SER A 1 80 ? 9.667 -3.068 -6.555 1.00 88.44 80 SER A CA 1
ATOM 620 C C . SER A 1 80 ? 9.294 -3.855 -5.295 1.00 88.44 80 SER A C 1
ATOM 622 O O . SER A 1 80 ? 9.024 -5.047 -5.371 1.00 88.44 80 SER A O 1
ATOM 624 N N . PHE A 1 81 ? 9.263 -3.201 -4.127 1.00 88.75 81 PHE A N 1
ATOM 625 C CA . PHE A 1 81 ? 8.990 -3.846 -2.836 1.00 88.75 81 PHE A CA 1
ATOM 626 C C . PHE A 1 81 ? 8.075 -2.984 -1.989 1.00 88.75 81 PHE A C 1
ATOM 628 O O . PHE A 1 81 ? 8.322 -1.791 -1.855 1.00 88.75 81 PHE A O 1
ATOM 635 N N . ARG A 1 82 ? 7.053 -3.569 -1.367 1.00 91.00 82 ARG A N 1
ATOM 636 C CA . ARG A 1 82 ? 6.124 -2.843 -0.494 1.00 91.00 82 ARG A CA 1
ATOM 637 C C . ARG A 1 82 ? 5.847 -3.617 0.786 1.00 91.00 82 ARG A C 1
ATOM 639 O O . ARG A 1 82 ? 5.802 -4.844 0.785 1.00 91.00 82 ARG A O 1
ATOM 646 N N . TRP A 1 83 ? 5.628 -2.880 1.867 1.00 95.44 83 TRP A N 1
ATOM 647 C CA . TRP A 1 83 ? 5.087 -3.416 3.109 1.00 95.44 83 TRP A CA 1
ATOM 648 C C . TRP A 1 83 ? 3.713 -2.820 3.318 1.00 95.44 83 TRP A C 1
ATOM 650 O O . TRP A 1 83 ? 3.578 -1.602 3.344 1.00 95.44 83 TRP A O 1
ATOM 660 N N . ASP A 1 84 ? 2.709 -3.666 3.494 1.00 96.00 84 ASP A N 1
ATOM 661 C CA . ASP A 1 84 ? 1.327 -3.231 3.626 1.00 96.00 84 ASP A CA 1
ATOM 662 C C . ASP A 1 84 ? 0.731 -3.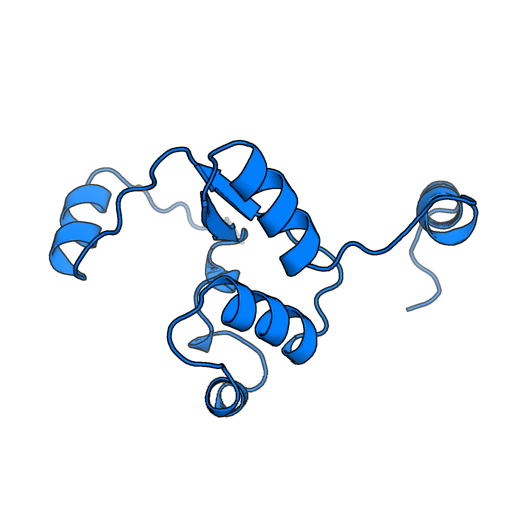676 4.951 1.00 96.00 84 ASP A C 1
ATOM 664 O O . ASP A 1 84 ? 1.051 -4.739 5.486 1.00 96.00 84 ASP A O 1
ATOM 668 N N . VAL A 1 85 ? -0.180 -2.855 5.458 1.00 95.69 85 VAL A N 1
ATOM 669 C CA . VAL A 1 85 ? -0.985 -3.156 6.633 1.00 95.69 85 VAL A CA 1
ATOM 670 C C . VAL A 1 85 ? -2.399 -3.482 6.173 1.00 95.69 85 VAL A C 1
ATOM 672 O O . VAL A 1 85 ? -3.057 -2.676 5.513 1.00 95.69 85 VAL A O 1
ATOM 675 N N . TYR A 1 86 ? -2.876 -4.655 6.578 1.00 96.69 86 TYR A N 1
ATOM 676 C CA . TYR A 1 86 ? -4.246 -5.111 6.377 1.00 96.69 86 TYR A CA 1
ATOM 677 C C . TYR A 1 86 ? -4.919 -5.318 7.732 1.00 96.69 86 TYR A C 1
ATOM 679 O O . TYR A 1 86 ? -4.281 -5.762 8.689 1.00 96.69 86 TYR A O 1
ATOM 687 N N . ALA A 1 87 ? -6.208 -5.006 7.828 1.00 96.81 87 ALA A N 1
ATOM 688 C CA . ALA A 1 87 ? -6.966 -5.179 9.062 1.00 96.81 87 ALA A CA 1
ATOM 689 C C . ALA A 1 87 ? -8.393 -5.651 8.785 1.00 96.81 87 ALA A C 1
ATOM 691 O O . ALA A 1 87 ? -8.959 -5.398 7.724 1.00 96.81 87 ALA A O 1
ATOM 692 N N . LYS A 1 88 ? -8.994 -6.321 9.770 1.00 97.38 88 LYS A N 1
ATOM 693 C CA . LYS A 1 88 ? -10.411 -6.684 9.734 1.00 97.38 88 LYS A CA 1
ATOM 694 C C . LYS A 1 88 ? -11.242 -5.449 10.072 1.00 97.38 88 LYS A C 1
ATOM 696 O O . LYS A 1 88 ? -11.084 -4.906 11.163 1.00 97.38 88 LYS A O 1
ATOM 701 N N . GLN A 1 89 ? -12.122 -5.039 9.159 1.00 92.38 89 GLN A N 1
ATOM 702 C CA . GLN A 1 89 ? -13.029 -3.895 9.335 1.00 92.38 89 GLN A CA 1
ATOM 703 C C . GLN A 1 89 ? -12.302 -2.622 9.823 1.00 92.38 89 GLN A C 1
ATOM 705 O O . GLN A 1 89 ? -12.596 -2.109 10.910 1.00 92.38 89 GLN A O 1
ATOM 710 N N . PRO A 1 90 ? -11.319 -2.105 9.063 1.00 92.38 90 PRO A N 1
ATOM 711 C CA . PRO A 1 90 ? -10.564 -0.935 9.472 1.00 92.38 90 PRO A CA 1
ATOM 712 C C . PRO A 1 90 ? -11.481 0.279 9.599 1.00 92.38 90 PRO A C 1
ATOM 714 O O . PRO A 1 90 ? -12.246 0.634 8.700 1.00 92.38 90 PRO A O 1
ATOM 717 N N . ARG A 1 91 ? -11.372 0.968 10.733 1.00 90.31 91 ARG A N 1
ATOM 718 C CA . ARG A 1 91 ? -12.141 2.184 10.977 1.00 90.31 91 ARG A CA 1
ATOM 719 C C . ARG A 1 91 ? -11.562 3.343 10.169 1.00 90.31 91 ARG A C 1
ATOM 721 O O . ARG A 1 91 ? -10.453 3.800 10.443 1.00 90.31 91 ARG A O 1
ATOM 728 N N . ARG A 1 92 ? -12.334 3.868 9.214 1.00 86.31 92 ARG A N 1
ATOM 729 C CA . ARG A 1 92 ? -11.976 5.101 8.498 1.00 86.31 92 ARG A CA 1
ATOM 730 C C . ARG A 1 92 ? -12.174 6.313 9.404 1.00 86.31 92 ARG A C 1
ATOM 732 O O . ARG A 1 92 ? -13.258 6.525 9.940 1.00 86.31 92 ARG A O 1
ATOM 739 N N . LEU A 1 93 ? -11.116 7.100 9.559 1.00 89.19 93 LEU A N 1
ATOM 740 C CA . LEU A 1 93 ? -11.148 8.368 10.283 1.00 89.19 93 LEU A CA 1
ATOM 741 C C . LEU A 1 93 ? -11.685 9.452 9.349 1.00 89.19 93 LEU A C 1
ATOM 743 O O . LEU A 1 93 ? -11.256 9.536 8.197 1.00 89.19 93 LEU A O 1
ATOM 747 N N . ARG A 1 94 ? -12.642 10.247 9.826 1.00 87.50 94 ARG A N 1
ATOM 748 C CA . ARG A 1 94 ? -13.433 11.143 8.970 1.00 87.50 94 ARG A CA 1
ATOM 749 C C . ARG A 1 94 ? -12.675 12.402 8.583 1.00 87.50 94 ARG A C 1
ATOM 751 O O . ARG A 1 94 ? -12.769 12.851 7.446 1.00 87.50 94 ARG A O 1
ATOM 758 N N . ASP A 1 95 ? -11.925 12.966 9.522 1.00 88.50 95 ASP A N 1
ATOM 759 C CA . ASP A 1 95 ? -11.286 14.265 9.352 1.00 88.50 95 ASP A CA 1
ATOM 760 C C . ASP A 1 95 ? -9.943 14.372 10.098 1.00 88.50 95 ASP A C 1
ATOM 762 O O . ASP A 1 95 ? -9.402 13.402 10.638 1.00 88.50 95 ASP A O 1
ATOM 766 N N . VAL A 1 96 ? -9.316 15.547 10.009 1.00 85.69 96 VAL A N 1
ATOM 767 C CA . VAL A 1 96 ? -8.047 15.846 10.693 1.00 85.69 96 VAL A CA 1
ATOM 768 C C . VAL A 1 96 ? -8.237 15.890 12.209 1.00 85.69 96 VAL A C 1
ATOM 770 O O . VAL A 1 96 ? -7.379 15.393 12.930 1.00 85.69 96 VAL A O 1
ATOM 773 N N . THR A 1 97 ? -9.352 16.431 12.697 1.00 89.25 97 THR A N 1
ATOM 774 C CA . THR A 1 97 ? -9.632 16.576 14.131 1.00 89.25 97 THR A CA 1
ATOM 775 C C . THR A 1 97 ? -9.706 15.216 14.820 1.00 89.25 97 THR A C 1
ATOM 777 O O . THR A 1 97 ? -9.063 15.003 15.845 1.00 89.25 97 THR A O 1
ATOM 780 N N . GLU A 1 98 ? -10.426 14.265 14.226 1.00 90.06 98 GLU A N 1
ATOM 781 C CA . GLU A 1 98 ? -10.529 12.895 14.722 1.00 90.06 98 GLU A CA 1
ATOM 782 C C . GLU A 1 98 ? -9.172 12.177 14.711 1.00 90.06 98 GLU A C 1
ATOM 784 O O . GLU A 1 98 ? -8.842 11.465 15.660 1.00 90.06 98 GLU A O 1
ATOM 789 N N . ARG A 1 99 ? -8.359 12.396 13.669 1.00 86.50 99 ARG A N 1
ATOM 790 C CA . ARG A 1 99 ? -6.982 11.882 13.615 1.00 86.50 99 ARG A CA 1
ATOM 791 C C . ARG A 1 99 ? -6.143 12.442 14.759 1.00 86.50 99 ARG A C 1
ATOM 793 O O . ARG A 1 99 ? -5.557 11.663 15.502 1.00 86.50 99 ARG A O 1
ATOM 800 N N . LEU A 1 100 ? -6.139 13.762 14.939 1.00 85.56 100 LEU A N 1
ATOM 801 C CA . LEU A 1 100 ? -5.359 14.432 15.981 1.00 85.56 100 LEU A CA 1
ATOM 802 C C . LEU A 1 100 ? -5.760 13.979 17.392 1.00 85.56 100 LEU A C 1
ATOM 804 O O . LEU A 1 100 ? -4.887 13.739 18.227 1.00 85.56 100 LEU A O 1
ATOM 808 N N . ALA A 1 101 ? -7.059 13.789 17.638 1.00 86.94 101 ALA A N 1
ATOM 809 C CA . ALA A 1 101 ? -7.569 13.303 18.919 1.00 86.94 101 ALA A CA 1
ATOM 810 C C . ALA A 1 101 ? -7.015 11.914 19.293 1.00 86.94 101 ALA A C 1
ATOM 812 O O . ALA A 1 101 ? -6.743 11.653 20.463 1.00 86.94 101 ALA A O 1
ATOM 813 N N . LEU A 1 102 ? -6.801 11.034 18.309 1.00 85.75 102 LEU A N 1
ATOM 814 C CA . LEU A 1 102 ? -6.235 9.695 18.528 1.00 85.75 102 LEU A CA 1
ATOM 815 C C . LEU A 1 102 ? -4.714 9.716 18.686 1.00 85.75 102 LEU A C 1
ATOM 817 O O . LEU A 1 102 ? -4.152 8.847 19.348 1.00 85.75 102 LEU A O 1
ATOM 821 N N . THR A 1 103 ? -4.042 10.708 18.101 1.00 80.00 103 THR A N 1
ATOM 822 C CA . THR A 1 103 ? -2.581 10.843 18.187 1.00 80.00 103 THR A CA 1
ATOM 823 C C . THR A 1 103 ? -2.093 11.450 19.504 1.00 80.00 103 THR A C 1
ATOM 825 O O . THR A 1 103 ? -0.888 11.562 19.689 1.00 80.00 103 THR A O 1
ATOM 828 N N . GLY A 1 104 ? -2.982 11.812 20.440 1.00 73.88 104 GLY A N 1
ATOM 829 C CA . GLY A 1 104 ? -2.626 12.480 21.703 1.00 73.88 104 GLY A CA 1
ATOM 830 C C . GLY A 1 104 ? -1.637 11.726 22.610 1.00 73.88 104 GLY A C 1
ATOM 831 O O . GLY A 1 104 ? -1.084 12.327 23.523 1.00 73.88 104 GLY A O 1
ATOM 832 N N . GLY A 1 105 ? -1.385 10.436 22.354 1.00 73.50 105 GLY A N 1
ATOM 833 C CA . GLY A 1 105 ? -0.359 9.627 23.028 1.00 73.50 105 GLY A CA 1
ATOM 834 C C . GLY A 1 105 ? 0.854 9.258 22.162 1.00 73.50 105 GLY A C 1
ATOM 835 O O . GLY A 1 105 ? 1.696 8.481 22.606 1.00 73.50 105 GLY A O 1
ATOM 836 N N . MET A 1 106 ? 0.951 9.754 20.924 1.00 82.00 106 MET A N 1
ATOM 837 C CA . MET A 1 106 ? 2.088 9.474 20.046 1.00 82.00 106 MET A CA 1
ATOM 838 C C . MET A 1 106 ? 3.282 10.363 20.398 1.00 82.00 106 MET A C 1
ATOM 840 O O . MET A 1 106 ? 3.200 11.587 20.340 1.00 82.00 106 MET A O 1
ATOM 844 N N . GLY A 1 107 ? 4.416 9.739 20.714 1.00 81.00 107 GLY A N 1
ATOM 845 C CA . GLY A 1 107 ? 5.708 10.417 20.802 1.00 81.00 107 GLY A CA 1
ATOM 846 C C . GLY A 1 107 ? 6.408 10.466 19.443 1.00 81.00 107 GLY A C 1
ATOM 847 O O . GLY A 1 107 ? 6.251 9.563 18.621 1.00 81.00 107 GLY A O 1
ATOM 848 N N . VAL A 1 108 ? 7.216 11.501 19.218 1.00 82.56 108 VAL A N 1
ATOM 849 C CA . VAL A 1 108 ? 8.132 11.580 18.073 1.00 82.56 108 VAL A CA 1
ATOM 850 C C . VAL A 1 108 ? 9.545 11.350 18.588 1.00 82.56 108 VAL A C 1
ATOM 852 O O . VAL A 1 108 ? 9.986 12.033 19.510 1.00 82.56 108 VAL A O 1
ATOM 855 N N . ARG A 1 109 ? 10.264 10.402 17.984 1.00 87.38 109 ARG A N 1
ATOM 856 C CA . ARG A 1 109 ? 11.707 10.254 18.174 1.00 87.38 109 ARG A CA 1
ATOM 857 C C . ARG A 1 109 ? 12.396 10.733 16.909 1.00 87.38 109 ARG A C 1
ATOM 859 O O . ARG A 1 109 ? 12.163 10.182 15.837 1.00 87.38 109 ARG A O 1
ATOM 866 N N . LEU A 1 110 ? 13.231 11.755 17.041 1.00 86.56 110 LEU A N 1
ATOM 867 C CA . LEU A 1 110 ? 14.137 12.148 15.970 1.00 86.56 110 LEU A CA 1
ATOM 868 C C . LEU A 1 110 ? 15.297 11.148 15.961 1.00 86.56 110 LEU A C 1
ATOM 870 O O . LEU A 1 110 ? 15.803 10.787 17.026 1.00 86.56 110 LEU A O 1
ATOM 874 N N . ALA A 1 111 ? 15.660 10.646 14.781 1.00 80.69 111 ALA A N 1
ATOM 875 C CA . ALA A 1 111 ? 16.887 9.874 14.643 1.00 80.69 111 ALA A CA 1
ATOM 876 C C . ALA A 1 111 ? 18.059 10.790 15.020 1.00 80.69 111 ALA A C 1
ATOM 878 O O . ALA A 1 111 ? 18.106 11.936 14.573 1.00 80.69 111 ALA A O 1
ATOM 879 N N . GLU A 1 112 ? 18.945 10.314 15.891 1.00 75.38 112 GLU A N 1
ATOM 880 C CA . GLU A 1 112 ? 20.191 11.022 16.177 1.00 75.38 112 GLU A CA 1
ATOM 881 C C . GLU A 1 112 ? 21.056 10.979 14.911 1.00 75.38 112 GLU A C 1
ATOM 883 O O . GLU A 1 112 ? 21.128 9.937 14.254 1.00 75.38 112 GLU A O 1
ATOM 888 N N . SER A 1 113 ? 21.602 12.142 14.542 1.00 61.94 113 SER A N 1
ATOM 889 C CA . SER A 1 113 ? 22.403 12.362 13.332 1.00 61.94 113 SER A CA 1
ATOM 890 C C . SER A 1 113 ? 23.682 11.536 13.299 1.00 61.94 113 SER A C 1
ATOM 892 O O . SER A 1 113 ? 24.339 11.435 14.359 1.00 61.94 113 SER A O 1
#

pLDDT: mean 86.47, std 9.54, range [41.03, 97.69]